Protein AF-A0A3R7XEG4-F1 (afdb_monomer)

Solvent-accessible surface area (backbone atoms only — not comparable to full-atom values): 5442 Å² total; per-residue (Å²): 136,64,71,39,54,13,74,66,55,58,49,79,32,52,28,72,89,77,46,100,85,38,35,37,64,44,70,46,100,82,74,48,68,38,50,24,43,58,68,58,51,67,71,37,60,92,50,54,70,67,60,39,51,50,47,26,58,73,77,36,52,73,62,32,50,44,25,46,62,55,33,68,83,49,91,67,56,74,67,35,53,49,51,53,52,59,66,71,50,80,86,125

Mean predicted aligned error: 6.94 Å

Foldseek 3Di:
DDWDAAPQQRDIDHAAPPDPVGQFQDDDPVRGGGGHDPVVCVQCPVPDLLVSLLCCVPPPVVSNVSRCVVLVPPDDDPNSVSNVVSVPDDDD

Secondary structure (DSSP, 8-state):
--EEE-TTT--EEEPTTS-SS-PEEEEPTTS-EEEE-HHHHHHHTTS-HHHHHHHHHHH-HHHHHHHHHHHHT----HHHHHHHHHHHS---

Radius of gyration: 13.08 Å; Cα contacts (8 Å, |Δi|>4): 119; chains: 1; bounding box: 29×25×43 Å

pLDDT: mean 80.98, std 16.59, range [43.62, 95.75]

Structure (mmCIF, N/CA/C/O backbone):
data_AF-A0A3R7XEG4-F1
#
_entry.id   AF-A0A3R7XEG4-F1
#
loop_
_atom_site.group_PDB
_atom_si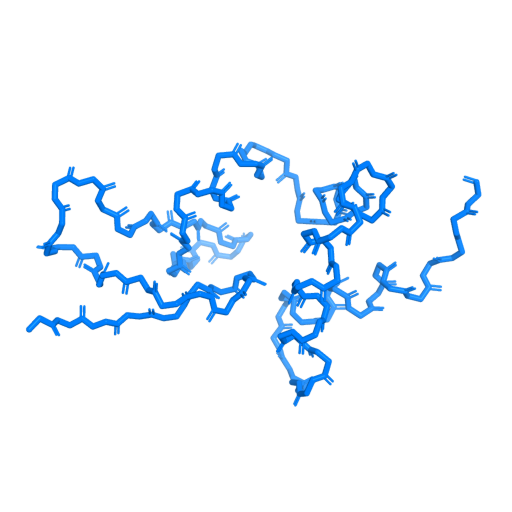te.id
_atom_site.type_symbol
_atom_site.label_atom_id
_atom_site.label_alt_id
_atom_site.label_comp_id
_atom_site.label_asym_id
_atom_site.label_entity_id
_atom_site.label_seq_id
_atom_site.pdbx_PDB_ins_code
_atom_site.Cartn_x
_atom_site.Cartn_y
_atom_site.Cartn_z
_atom_site.occupancy
_atom_site.B_iso_or_equiv
_atom_site.auth_seq_id
_atom_site.auth_comp_id
_atom_site.auth_asym_id
_atom_site.auth_atom_id
_atom_site.pdbx_PDB_model_num
ATOM 1 N N . MET A 1 1 ? 2.903 -3.217 -25.149 1.00 58.06 1 MET A N 1
ATOM 2 C CA . MET A 1 1 ? 3.108 -2.300 -24.003 1.00 58.06 1 MET A CA 1
ATOM 3 C C . MET A 1 1 ? 3.225 -3.131 -22.736 1.00 58.06 1 MET A C 1
ATOM 5 O O . MET A 1 1 ? 2.361 -3.965 -22.507 1.00 58.06 1 MET A O 1
ATOM 9 N N . ALA A 1 2 ? 4.297 -2.972 -21.957 1.00 68.56 2 ALA A N 1
ATOM 10 C CA . ALA A 1 2 ? 4.435 -3.677 -20.683 1.00 68.56 2 ALA A CA 1
ATOM 11 C C . ALA A 1 2 ? 3.624 -2.954 -19.596 1.00 68.56 2 ALA A C 1
ATOM 13 O O . ALA A 1 2 ? 3.676 -1.728 -19.494 1.00 68.56 2 ALA A O 1
ATOM 14 N N . TYR A 1 3 ? 2.886 -3.706 -18.783 1.00 76.44 3 TYR A N 1
ATOM 15 C CA . TYR A 1 3 ? 2.105 -3.185 -17.661 1.00 76.44 3 TYR A CA 1
ATOM 16 C C . TYR A 1 3 ? 2.685 -3.700 -16.345 1.00 76.44 3 TYR A C 1
ATOM 18 O O . TYR A 1 3 ? 3.229 -4.799 -16.274 1.00 76.44 3 TYR A O 1
ATOM 26 N N . ALA A 1 4 ? 2.558 -2.902 -15.294 1.00 83.25 4 ALA A N 1
ATOM 27 C CA . ALA A 1 4 ? 2.909 -3.262 -13.931 1.00 83.25 4 ALA A CA 1
ATOM 28 C C . ALA A 1 4 ? 1.743 -2.939 -12.993 1.00 83.25 4 ALA A C 1
ATOM 30 O O . ALA A 1 4 ? 0.820 -2.208 -13.341 1.00 83.25 4 ALA A O 1
ATOM 31 N N . THR A 1 5 ? 1.786 -3.466 -11.776 1.00 87.75 5 THR A N 1
ATOM 32 C CA . THR A 1 5 ? 0.769 -3.193 -10.758 1.00 87.75 5 THR A CA 1
ATOM 33 C C . THR A 1 5 ? 1.352 -2.277 -9.696 1.00 87.75 5 THR A C 1
ATOM 35 O O . THR A 1 5 ? 2.407 -2.573 -9.138 1.00 87.75 5 THR A O 1
ATOM 38 N N . CYS A 1 6 ? 0.658 -1.183 -9.375 1.00 88.62 6 CYS A N 1
ATOM 39 C CA . CYS A 1 6 ? 1.051 -0.284 -8.297 1.00 88.62 6 CYS A CA 1
ATOM 40 C C . CYS A 1 6 ? 1.212 -1.067 -6.988 1.00 88.62 6 CYS A C 1
ATOM 42 O O . CYS A 1 6 ? 0.263 -1.683 -6.492 1.00 88.62 6 CYS A O 1
ATOM 44 N N . ALA A 1 7 ? 2.406 -0.996 -6.404 1.00 90.00 7 ALA A N 1
ATOM 45 C CA . ALA A 1 7 ? 2.768 -1.733 -5.202 1.00 90.00 7 ALA A CA 1
ATOM 46 C C . ALA A 1 7 ? 1.919 -1.352 -3.980 1.00 90.00 7 ALA A C 1
ATOM 48 O O . ALA A 1 7 ? 1.776 -2.174 -3.081 1.00 90.00 7 ALA A O 1
ATOM 49 N N . TYR A 1 8 ? 1.341 -0.144 -3.963 1.00 91.25 8 TYR A N 1
ATOM 50 C CA . TYR A 1 8 ? 0.496 0.337 -2.869 1.00 91.25 8 TYR A CA 1
ATOM 51 C C . TYR A 1 8 ? -0.994 0.043 -3.064 1.00 91.25 8 TYR A C 1
ATOM 53 O O . TYR A 1 8 ? -1.652 -0.439 -2.154 1.00 91.25 8 TYR A O 1
ATOM 61 N N . CYS A 1 9 ? -1.568 0.389 -4.219 1.00 91.38 9 CYS A N 1
ATOM 62 C CA . CYS A 1 9 ? -3.029 0.405 -4.385 1.00 91.38 9 CYS A CA 1
ATOM 63 C C .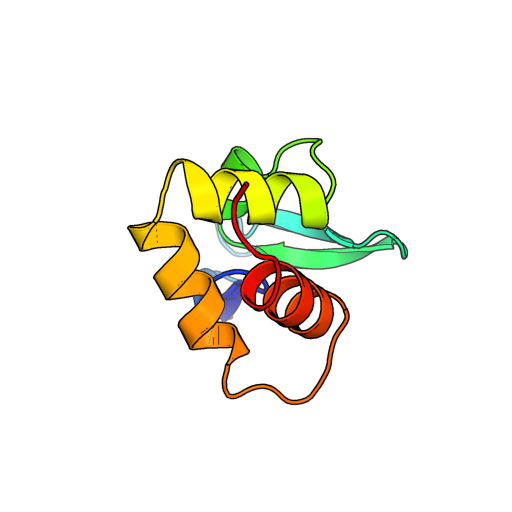 CYS A 1 9 ? -3.566 -0.611 -5.395 1.00 91.38 9 CYS A C 1
ATOM 65 O O . CYS A 1 9 ? -4.772 -0.640 -5.626 1.00 91.38 9 CYS A O 1
ATOM 67 N N . GLY A 1 10 ? -2.697 -1.399 -6.031 1.00 90.00 10 GLY A N 1
ATOM 68 C CA . GLY A 1 10 ? -3.115 -2.442 -6.965 1.00 90.00 10 GLY A CA 1
ATOM 69 C C . GLY A 1 10 ? -3.597 -1.953 -8.330 1.00 90.00 10 GLY A C 1
ATOM 70 O O . GLY A 1 10 ? -3.980 -2.775 -9.153 1.00 90.00 10 GLY A O 1
ATOM 71 N N . ARG A 1 11 ? -3.581 -0.641 -8.602 1.00 88.69 11 ARG A N 1
ATOM 72 C CA . ARG A 1 11 ? -3.936 -0.104 -9.925 1.00 88.69 11 ARG A CA 1
ATOM 73 C C . ARG A 1 11 ? -2.887 -0.524 -10.961 1.00 88.69 11 ARG A C 1
ATOM 75 O O . ARG A 1 11 ? -1.693 -0.388 -10.695 1.00 88.69 11 ARG A O 1
ATOM 82 N N . THR A 1 12 ? -3.333 -0.964 -12.133 1.00 86.06 12 THR A N 1
ATOM 83 C CA . THR A 1 12 ? -2.468 -1.199 -13.295 1.00 86.06 12 THR A CA 1
ATOM 84 C C . THR A 1 12 ? -1.833 0.113 -13.753 1.00 86.06 12 THR A C 1
ATOM 86 O O . THR A 1 12 ? -2.501 1.141 -13.849 1.00 86.06 12 THR A O 1
ATOM 89 N N . VAL A 1 13 ? -0.532 0.087 -14.001 1.00 80.06 13 VAL A N 1
ATOM 90 C CA . VAL A 1 13 ? 0.288 1.213 -14.449 1.00 80.06 13 VAL A CA 1
ATOM 91 C C . VAL A 1 13 ? 1.117 0.779 -15.654 1.00 80.06 13 VAL A C 1
ATOM 93 O O . VAL A 1 13 ? 1.460 -0.394 -15.785 1.00 80.06 13 VAL A O 1
ATOM 96 N N . VAL A 1 14 ? 1.437 1.702 -16.554 1.00 70.00 14 VAL A N 1
ATOM 97 C CA . VAL A 1 14 ? 2.300 1.405 -17.708 1.00 70.00 14 VAL A CA 1
ATOM 98 C C . VAL A 1 14 ? 3.729 1.239 -17.212 1.00 70.00 14 VAL A C 1
ATOM 100 O O . VAL A 1 14 ? 4.213 2.133 -16.527 1.00 70.00 14 VAL A O 1
ATOM 103 N N . ALA A 1 15 ? 4.403 0.122 -17.495 1.00 60.53 15 ALA A N 1
ATOM 104 C CA . ALA A 1 15 ? 5.745 -0.157 -16.980 1.00 60.53 15 ALA A CA 1
ATOM 105 C C . ALA A 1 15 ? 6.727 1.000 -17.256 1.00 60.53 15 ALA A C 1
ATOM 107 O O . ALA A 1 15 ? 6.625 1.713 -18.257 1.00 60.53 15 ALA A O 1
ATOM 108 N N . ALA A 1 16 ? 7.670 1.200 -16.331 1.00 55.66 16 ALA A N 1
ATOM 109 C CA . ALA A 1 16 ? 8.678 2.250 -16.431 1.00 55.66 16 ALA A CA 1
ATOM 110 C C . ALA A 1 16 ? 9.445 2.122 -17.762 1.00 55.66 16 ALA A C 1
ATOM 112 O O . ALA A 1 16 ? 9.993 1.061 -18.045 1.00 55.66 16 ALA A O 1
ATOM 113 N N . GLY A 1 17 ? 9.451 3.194 -18.562 1.00 48.97 17 GLY A N 1
ATOM 114 C CA . GLY A 1 17 ? 10.089 3.245 -19.885 1.00 48.97 17 GLY A CA 1
ATOM 115 C C . GLY A 1 17 ? 9.138 3.365 -21.085 1.00 48.97 17 GLY A C 1
ATOM 116 O O . GLY A 1 17 ? 9.627 3.567 -22.188 1.00 48.97 17 GLY A O 1
ATOM 117 N N . ALA A 1 18 ? 7.813 3.282 -20.899 1.00 47.97 18 ALA A N 1
ATOM 118 C CA . ALA A 1 18 ? 6.843 3.333 -22.010 1.00 47.97 18 ALA A CA 1
ATOM 119 C C . ALA A 1 18 ? 5.800 4.472 -21.929 1.00 47.97 18 ALA A C 1
ATOM 121 O O . ALA A 1 18 ? 4.890 4.516 -22.751 1.00 47.97 18 ALA A O 1
ATOM 122 N N . ASP A 1 19 ? 5.911 5.386 -20.961 1.00 43.62 19 ASP 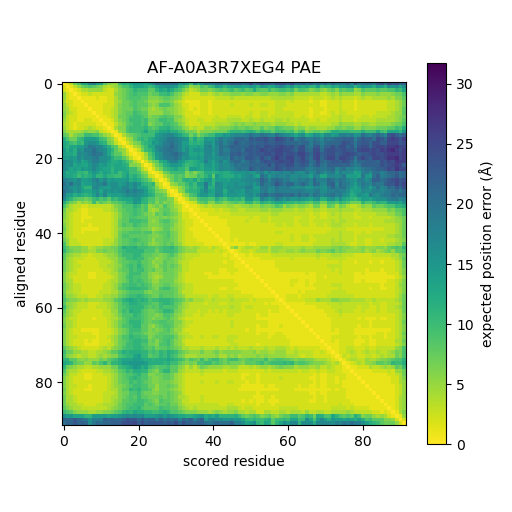A N 1
ATOM 123 C CA . ASP A 1 19 ? 4.964 6.491 -20.753 1.00 43.62 19 ASP A CA 1
ATOM 124 C C . ASP A 1 19 ? 5.737 7.797 -20.463 1.00 43.62 19 ASP A C 1
ATOM 126 O O . ASP A 1 19 ? 6.553 7.795 -19.534 1.00 43.62 19 ASP A O 1
ATOM 130 N N . PRO A 1 20 ? 5.508 8.902 -21.206 1.00 45.88 20 PRO A N 1
ATOM 131 C CA . PRO A 1 20 ? 6.121 10.206 -20.933 1.00 45.88 20 PRO A CA 1
ATOM 132 C C . PRO A 1 20 ? 5.701 10.825 -19.584 1.00 45.88 20 PRO A C 1
ATOM 134 O O . PRO A 1 20 ? 6.389 11.715 -19.088 1.00 45.88 20 PRO A O 1
ATOM 137 N N . GLN A 1 21 ? 4.623 10.343 -18.951 1.00 48.78 21 GLN A N 1
ATOM 138 C CA . GLN A 1 21 ? 4.218 10.697 -17.579 1.00 48.78 21 GLN A CA 1
ATOM 139 C C . GLN A 1 21 ? 4.602 9.627 -16.531 1.00 48.78 21 GLN A C 1
ATOM 141 O O . GLN A 1 21 ? 4.596 9.916 -15.332 1.00 48.78 21 GLN A O 1
ATOM 146 N N . GLY A 1 22 ? 5.001 8.432 -16.992 1.00 46.56 22 GLY A N 1
ATOM 147 C CA . GLY A 1 22 ? 5.779 7.398 -16.300 1.00 46.56 22 GLY A CA 1
ATOM 148 C C . GLY A 1 22 ? 5.154 6.716 -15.073 1.00 46.56 22 GLY A C 1
ATOM 149 O O . GLY A 1 22 ? 4.841 7.352 -14.061 1.00 46.56 22 GLY A O 1
ATOM 150 N N . SER A 1 23 ? 5.152 5.372 -15.054 1.00 48.38 23 SER A N 1
ATOM 151 C CA . SER A 1 23 ? 5.236 4.634 -13.781 1.00 48.38 23 SER A CA 1
ATOM 152 C C . SER A 1 23 ? 6.360 5.215 -12.948 1.00 48.38 23 SER A C 1
ATOM 154 O O . SER A 1 23 ? 7.536 5.142 -13.307 1.00 48.38 23 SER A O 1
ATOM 156 N N . SER A 1 24 ? 6.003 5.779 -11.806 1.00 54.62 24 SER A N 1
ATOM 157 C CA . SER A 1 24 ? 6.998 6.293 -10.897 1.00 54.62 24 SER A CA 1
ATOM 158 C C . SER A 1 24 ? 7.545 5.133 -10.093 1.00 54.62 24 SER A C 1
ATOM 160 O O . SER A 1 24 ? 6.814 4.442 -9.397 1.00 54.62 24 SER A O 1
ATOM 162 N N . MET A 1 25 ? 8.846 4.914 -10.190 1.00 55.81 25 MET A N 1
ATOM 163 C CA . MET A 1 25 ? 9.544 4.052 -9.256 1.00 55.81 25 MET A CA 1
ATOM 164 C C . MET A 1 25 ? 9.611 4.765 -7.898 1.00 55.81 25 MET A C 1
ATOM 166 O O . MET A 1 25 ? 10.210 5.836 -7.805 1.00 55.81 25 MET A O 1
ATOM 170 N N . ALA A 1 26 ? 8.989 4.214 -6.854 1.00 55.31 26 ALA A N 1
ATOM 171 C CA . ALA A 1 26 ? 9.167 4.697 -5.481 1.00 55.31 26 ALA A CA 1
ATOM 172 C C . ALA A 1 26 ? 10.118 3.773 -4.723 1.00 55.31 26 ALA A C 1
ATOM 174 O O . ALA A 1 26 ? 9.973 2.552 -4.769 1.00 55.31 26 ALA A O 1
ATOM 175 N N . GLY A 1 27 ? 11.096 4.358 -4.030 1.00 48.03 27 GLY A N 1
ATOM 176 C CA . GLY A 1 27 ? 12.014 3.608 -3.179 1.00 48.03 27 GLY A CA 1
ATOM 177 C C . GLY A 1 27 ? 11.304 3.043 -1.946 1.00 48.03 27 GLY A C 1
ATOM 178 O O . GLY A 1 27 ? 10.612 3.772 -1.233 1.00 48.03 27 GLY A O 1
ATOM 179 N N . SER A 1 28 ? 11.486 1.746 -1.689 1.00 50.91 28 SER A N 1
ATOM 180 C CA . SER A 1 28 ? 11.397 1.181 -0.332 1.00 50.91 28 SER A CA 1
ATOM 181 C C . SER A 1 28 ? 12.641 1.603 0.470 1.00 50.91 28 SER A C 1
ATOM 183 O O . SER A 1 28 ? 13.670 1.938 -0.123 1.00 50.91 28 SER A O 1
ATOM 185 N N . GLN A 1 29 ? 12.568 1.564 1.808 1.00 46.94 29 GLN A N 1
ATOM 186 C CA . GLN A 1 29 ? 13.698 1.840 2.713 1.00 46.94 29 GLN A CA 1
ATOM 187 C C . GLN A 1 29 ? 14.973 1.045 2.366 1.00 46.94 29 GLN A C 1
ATOM 189 O O . GLN A 1 29 ? 16.064 1.458 2.739 1.00 46.94 29 GLN A O 1
ATOM 194 N N . ARG A 1 30 ? 14.863 -0.062 1.614 1.00 52.03 30 ARG A N 1
ATOM 195 C CA . ARG A 1 30 ? 15.994 -0.903 1.178 1.00 52.03 30 ARG A CA 1
ATOM 196 C C . ARG A 1 30 ? 16.516 -0.612 -0.239 1.00 52.03 30 ARG A C 1
ATOM 198 O O . ARG A 1 30 ? 17.087 -1.497 -0.867 1.00 52.03 30 ARG A O 1
ATOM 205 N N . GLY A 1 31 ? 16.260 0.570 -0.802 1.00 53.94 31 GLY A N 1
ATOM 206 C CA . GLY A 1 31 ? 16.790 0.966 -2.119 1.00 53.94 31 GLY A CA 1
ATOM 207 C C . GLY A 1 31 ? 16.146 0.265 -3.326 1.00 53.94 31 GLY A C 1
ATOM 208 O O . GLY A 1 31 ? 16.505 0.543 -4.470 1.00 53.94 31 GLY A O 1
ATOM 209 N N . ARG A 1 32 ? 15.150 -0.609 -3.114 1.00 60.97 32 ARG A N 1
ATOM 210 C CA . ARG A 1 32 ? 14.379 -1.223 -4.205 1.00 60.97 32 ARG A CA 1
ATOM 211 C C . ARG A 1 32 ? 13.352 -0.235 -4.746 1.00 60.97 32 ARG A C 1
ATOM 213 O O . ARG A 1 32 ? 12.474 0.228 -4.017 1.00 60.97 32 ARG A O 1
ATOM 220 N N . LYS A 1 33 ? 13.460 0.053 -6.040 1.00 72.12 33 LYS A N 1
ATOM 221 C CA . LYS A 1 33 ? 12.493 0.828 -6.817 1.00 72.12 33 LYS A CA 1
ATOM 222 C C . LYS A 1 33 ? 11.257 -0.040 -7.101 1.00 72.12 33 LYS A C 1
ATOM 224 O O . LYS A 1 33 ? 11.368 -1.058 -7.776 1.00 72.12 33 LYS A O 1
ATOM 229 N N . LEU A 1 34 ? 10.100 0.342 -6.562 1.00 78.62 34 LEU A N 1
ATOM 230 C CA . LEU A 1 34 ? 8.825 -0.354 -6.748 1.00 78.62 34 LEU A CA 1
ATOM 231 C C . LEU A 1 34 ? 7.928 0.402 -7.735 1.00 78.62 34 LEU A C 1
ATOM 233 O O . LEU A 1 34 ? 7.879 1.634 -7.666 1.00 78.62 34 LEU A O 1
ATOM 237 N N . PRO A 1 35 ? 7.167 -0.298 -8.595 1.00 82.88 35 PRO A N 1
ATOM 238 C CA . PRO A 1 35 ? 6.215 0.349 -9.489 1.00 82.88 35 PRO A CA 1
ATOM 239 C C . PRO A 1 35 ? 5.090 0.979 -8.668 1.00 82.88 35 PRO A C 1
ATOM 241 O O . PRO A 1 35 ? 4.383 0.286 -7.934 1.00 82.88 35 PRO A O 1
ATOM 244 N N . VAL A 1 36 ? 4.901 2.293 -8.775 1.00 84.94 36 VAL A N 1
ATOM 245 C CA . VAL A 1 36 ? 3.789 2.989 -8.120 1.00 84.94 36 VAL A CA 1
ATOM 246 C C . VAL A 1 36 ? 3.100 3.954 -9.075 1.00 84.94 36 VAL A C 1
ATOM 248 O O . VAL A 1 36 ? 3.729 4.593 -9.918 1.00 84.94 36 VAL A O 1
ATOM 251 N N . CYS A 1 37 ? 1.779 4.079 -8.935 1.00 85.81 37 CYS A N 1
ATOM 252 C CA . CYS A 1 37 ? 1.033 5.078 -9.691 1.00 85.81 37 CYS A CA 1
ATOM 253 C C . CYS A 1 37 ? 1.387 6.495 -9.219 1.00 85.81 37 CYS A C 1
ATOM 255 O O . CYS A 1 37 ? 1.729 6.707 -8.047 1.00 85.81 37 CYS A O 1
ATOM 257 N N . TYR A 1 38 ? 1.252 7.465 -10.126 1.00 82.75 38 TYR A N 1
ATOM 258 C CA . TYR A 1 38 ? 1.522 8.878 -9.862 1.00 82.75 38 TYR A CA 1
ATOM 259 C C . TYR A 1 38 ? 0.784 9.386 -8.618 1.00 82.75 38 TYR A C 1
ATOM 261 O O . TYR A 1 38 ? 1.396 9.999 -7.744 1.00 82.75 38 TYR A O 1
ATOM 269 N N . ASP A 1 39 ? -0.495 9.028 -8.470 1.00 86.81 39 ASP A N 1
ATOM 270 C CA . ASP A 1 39 ? -1.293 9.420 -7.310 1.00 86.81 39 ASP A CA 1
ATOM 271 C C . ASP A 1 39 ? -0.634 8.977 -6.003 1.00 86.81 39 ASP A C 1
ATOM 273 O O . ASP A 1 39 ? -0.556 9.757 -5.049 1.00 86.81 39 ASP A O 1
ATOM 277 N N . CYS A 1 40 ? -0.212 7.710 -5.899 1.00 88.44 40 CYS A N 1
ATOM 278 C CA . CYS A 1 40 ? 0.392 7.170 -4.678 1.00 88.44 40 CYS A CA 1
ATOM 279 C C . CYS A 1 40 ? 1.778 7.751 -4.433 1.00 88.44 40 CYS A C 1
ATOM 281 O O . CYS A 1 40 ? 2.088 8.073 -3.287 1.00 88.44 40 CYS A O 1
ATOM 283 N N . LYS A 1 41 ? 2.564 7.971 -5.492 1.00 86.19 41 LYS A N 1
ATOM 284 C CA . LYS A 1 41 ? 3.846 8.671 -5.389 1.00 86.19 41 LYS A CA 1
ATOM 285 C C . LYS A 1 41 ? 3.658 10.086 -4.834 1.00 86.19 41 LYS A C 1
ATOM 287 O O . LYS A 1 41 ? 4.288 10.432 -3.841 1.00 86.19 41 LYS A O 1
ATOM 292 N N . ARG A 1 42 ? 2.754 10.877 -5.424 1.00 87.31 42 ARG A N 1
ATOM 293 C CA . ARG A 1 42 ? 2.468 12.266 -5.027 1.00 87.31 42 ARG A CA 1
ATOM 294 C C . ARG A 1 42 ? 1.889 12.354 -3.616 1.00 87.31 42 ARG A C 1
ATOM 296 O O . ARG A 1 42 ? 2.264 13.236 -2.853 1.00 87.31 42 ARG A O 1
ATOM 303 N N . SER A 1 43 ? 0.988 11.440 -3.261 1.00 90.06 43 SER A N 1
ATOM 304 C CA . SER A 1 43 ? 0.355 11.412 -1.937 1.00 90.06 43 SER A CA 1
ATOM 305 C C . SER A 1 43 ? 1.337 11.027 -0.829 1.00 90.06 43 SER A C 1
ATOM 307 O O . SER A 1 43 ? 1.344 11.661 0.230 1.00 90.06 43 SER A O 1
ATOM 309 N N . LYS A 1 44 ? 2.192 10.024 -1.071 1.00 89.50 44 LYS A N 1
ATOM 310 C CA . LYS A 1 44 ? 3.234 9.629 -0.119 1.00 89.50 44 LYS A CA 1
ATOM 311 C C . LYS A 1 44 ? 4.307 10.711 -0.009 1.00 89.50 44 LYS A C 1
ATOM 313 O O . LYS A 1 44 ? 4.624 11.124 1.106 1.00 89.50 44 LYS A O 1
ATOM 318 N N . LYS A 1 45 ? 4.798 11.210 -1.149 1.00 84.12 45 LYS A N 1
ATOM 319 C CA . LYS A 1 45 ? 5.911 12.164 -1.243 1.00 84.12 45 LYS A CA 1
ATOM 320 C C . LYS A 1 45 ? 7.083 11.679 -0.369 1.00 84.12 45 LYS A C 1
ATOM 322 O O . LYS A 1 45 ? 7.468 10.513 -0.473 1.00 84.12 45 LYS A O 1
ATOM 327 N N . ASP A 1 46 ? 7.554 12.520 0.545 1.00 84.44 46 ASP A N 1
ATOM 328 C CA . ASP A 1 46 ? 8.700 12.258 1.423 1.00 84.44 46 ASP A CA 1
ATOM 329 C C . ASP A 1 46 ? 8.308 11.572 2.743 1.00 84.44 46 ASP A C 1
ATOM 331 O O . ASP A 1 46 ? 9.156 11.268 3.577 1.00 84.44 46 ASP A O 1
ATOM 335 N N . ARG A 1 47 ? 7.014 11.294 2.958 1.00 88.94 47 ARG A N 1
ATOM 336 C CA . ARG A 1 47 ? 6.540 10.652 4.191 1.00 88.94 47 ARG A CA 1
ATOM 337 C C . ARG A 1 47 ? 6.998 9.200 4.252 1.00 88.94 47 ARG A C 1
ATOM 339 O O . ARG A 1 47 ? 7.018 8.490 3.237 1.00 88.94 47 ARG A O 1
ATOM 346 N N . SER A 1 48 ? 7.280 8.720 5.460 1.00 90.56 48 SER A N 1
ATOM 347 C CA . SER A 1 48 ? 7.452 7.291 5.714 1.00 90.56 48 SER A CA 1
ATOM 348 C C . SER A 1 48 ? 6.165 6.524 5.384 1.00 90.56 48 SER A C 1
ATOM 350 O O . SER A 1 48 ? 5.061 7.080 5.377 1.00 90.56 48 SER A O 1
ATOM 352 N N . LEU A 1 49 ? 6.299 5.229 5.081 1.00 90.75 49 LEU A N 1
ATOM 353 C CA . LEU A 1 49 ? 5.161 4.389 4.708 1.00 90.75 49 LEU A CA 1
ATOM 354 C C . LEU A 1 49 ? 4.088 4.362 5.807 1.00 90.75 49 LEU A C 1
ATOM 356 O O . LEU A 1 49 ? 2.920 4.604 5.517 1.00 90.75 49 LEU A O 1
ATOM 360 N N . ASN A 1 50 ? 4.487 4.145 7.061 1.00 93.12 50 ASN A N 1
ATOM 361 C CA . ASN A 1 50 ? 3.574 4.098 8.204 1.00 93.12 50 ASN A CA 1
ATOM 362 C C . ASN A 1 50 ? 2.828 5.430 8.419 1.00 93.12 50 ASN A C 1
ATOM 364 O O . ASN A 1 50 ? 1.609 5.436 8.574 1.00 93.12 50 ASN A O 1
ATOM 368 N N . MET A 1 51 ? 3.531 6.567 8.360 1.00 93.88 51 MET A N 1
ATOM 369 C CA . MET A 1 51 ? 2.937 7.897 8.525 1.00 93.88 51 MET A CA 1
ATOM 370 C C . MET A 1 51 ? 1.924 8.186 7.416 1.00 93.88 51 MET A C 1
ATOM 372 O O . MET A 1 51 ? 0.821 8.663 7.684 1.00 93.88 51 MET A O 1
ATOM 376 N N . TRP A 1 52 ? 2.279 7.871 6.169 1.00 94.88 52 TRP A N 1
ATOM 377 C CA . TRP A 1 52 ? 1.383 8.046 5.033 1.00 94.88 52 TRP A CA 1
ATOM 378 C C . TRP A 1 52 ? 0.131 7.166 5.148 1.00 94.88 52 TRP A C 1
ATOM 380 O O . TRP A 1 52 ? -0.976 7.667 4.965 1.00 94.88 52 TRP A O 1
ATOM 390 N N . LEU A 1 53 ? 0.278 5.891 5.517 1.00 95.38 53 LEU A N 1
ATOM 391 C CA . LEU A 1 53 ? -0.850 4.973 5.693 1.00 95.38 53 LEU A CA 1
ATOM 392 C C . LEU A 1 53 ? -1.791 5.411 6.825 1.00 95.38 53 LEU A C 1
ATOM 394 O O . LEU A 1 53 ? -3.004 5.422 6.623 1.00 95.38 53 LEU A O 1
ATOM 398 N N . ARG A 1 54 ? -1.258 5.848 7.976 1.00 95.25 54 ARG A N 1
ATOM 399 C CA . ARG A 1 54 ? -2.067 6.409 9.077 1.00 95.25 54 ARG A CA 1
ATOM 400 C C . ARG A 1 54 ? -2.819 7.666 8.648 1.00 95.25 54 ARG A C 1
ATOM 402 O O . ARG A 1 54 ? -3.997 7.823 8.961 1.00 95.25 54 ARG A O 1
ATOM 409 N N . MET A 1 55 ? -2.158 8.550 7.898 1.00 95.06 55 MET A N 1
ATOM 410 C CA . MET A 1 55 ? -2.791 9.746 7.345 1.00 95.06 55 MET A CA 1
ATOM 411 C C . MET A 1 55 ? -3.943 9.379 6.404 1.00 95.06 55 MET A C 1
ATOM 413 O O . MET A 1 55 ? -5.009 9.979 6.517 1.00 95.06 55 MET A O 1
ATOM 417 N N . LEU A 1 56 ? -3.760 8.397 5.514 1.00 95.06 56 LEU A N 1
ATOM 418 C CA . LEU A 1 56 ? -4.834 7.919 4.640 1.00 95.06 56 LEU A CA 1
ATOM 419 C C . LEU A 1 56 ? -5.989 7.321 5.446 1.00 95.06 56 LEU A C 1
ATOM 421 O O . LEU A 1 56 ? -7.129 7.714 5.231 1.00 95.06 56 LEU A O 1
ATOM 425 N N . LYS A 1 57 ? -5.701 6.452 6.423 1.00 94.56 57 LYS A N 1
ATOM 426 C CA . LYS A 1 57 ? -6.722 5.860 7.303 1.00 94.56 57 LYS A CA 1
ATOM 427 C C . LYS A 1 57 ? -7.587 6.929 7.987 1.00 94.56 57 LYS A C 1
ATOM 429 O O . LYS A 1 57 ? -8.790 6.730 8.127 1.00 94.56 57 LYS A O 1
ATOM 434 N N . ARG A 1 58 ? -6.988 8.067 8.367 1.00 93.31 58 ARG A N 1
ATOM 435 C CA . ARG A 1 58 ? -7.670 9.177 9.055 1.00 93.31 58 ARG A CA 1
ATOM 436 C C . ARG A 1 58 ? -8.368 10.174 8.123 1.00 93.31 58 ARG A C 1
ATOM 438 O O . ARG A 1 58 ? -9.442 10.650 8.465 1.00 93.31 58 ARG A O 1
ATOM 445 N N . LYS A 1 59 ? -7.744 10.553 7.002 1.00 93.62 59 LYS A N 1
ATOM 446 C CA . LYS A 1 59 ? -8.175 11.695 6.166 1.00 93.62 59 LYS A CA 1
ATOM 447 C C . LYS A 1 59 ? -8.734 11.310 4.796 1.00 93.62 59 LYS A C 1
ATOM 449 O O . LYS A 1 59 ? -9.411 12.122 4.183 1.00 93.62 59 LYS A O 1
ATOM 454 N N . ASP A 1 60 ? -8.438 10.111 4.300 1.00 93.81 60 ASP A N 1
ATOM 455 C CA . ASP A 1 60 ? -8.830 9.650 2.963 1.00 93.81 60 ASP A CA 1
ATOM 456 C C . ASP A 1 60 ? -9.220 8.166 3.021 1.00 93.81 60 ASP A C 1
ATO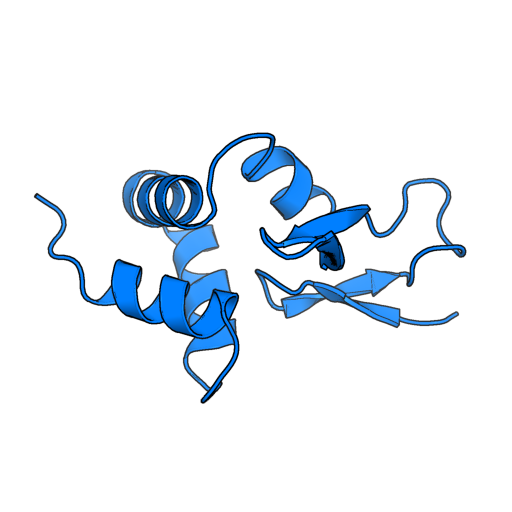M 458 O O . ASP A 1 60 ? -8.495 7.260 2.585 1.00 93.81 60 ASP A O 1
ATOM 462 N N . ARG A 1 61 ? -10.383 7.919 3.634 1.00 92.25 61 ARG A N 1
ATOM 463 C CA . ARG A 1 61 ? -10.858 6.569 3.949 1.00 92.25 61 ARG A CA 1
ATOM 464 C C . ARG A 1 61 ? -11.094 5.721 2.701 1.00 92.25 61 ARG A C 1
ATOM 466 O O . ARG A 1 61 ? -10.718 4.555 2.691 1.00 92.25 61 ARG A O 1
ATOM 473 N N . MET A 1 62 ? -11.609 6.317 1.627 1.00 92.38 62 MET A N 1
ATOM 474 C CA . MET A 1 62 ? -11.823 5.628 0.347 1.00 92.38 62 MET A CA 1
ATOM 475 C C . MET A 1 62 ? -10.513 5.090 -0.234 1.00 92.38 62 MET A C 1
ATOM 477 O O . MET A 1 62 ? -10.430 3.953 -0.711 1.00 92.38 62 MET A O 1
ATOM 481 N N . ARG A 1 63 ? -9.453 5.899 -0.189 1.00 92.50 63 ARG A N 1
ATOM 482 C CA . ARG A 1 63 ? -8.140 5.484 -0.675 1.00 92.50 63 ARG A CA 1
ATOM 483 C C . ARG A 1 63 ? -7.480 4.465 0.239 1.00 92.50 63 ARG A C 1
ATOM 485 O O . ARG A 1 63 ? -6.859 3.525 -0.262 1.00 92.50 63 ARG A O 1
ATOM 492 N N . TRP A 1 64 ? -7.624 4.638 1.550 1.00 95.12 64 TRP A N 1
ATOM 493 C CA . TRP A 1 64 ? -7.201 3.651 2.536 1.00 95.12 64 TRP A CA 1
ATOM 494 C C . TRP A 1 64 ? -7.861 2.290 2.288 1.00 95.12 64 TRP A C 1
ATOM 496 O O . TRP A 1 64 ? -7.154 1.294 2.168 1.00 95.12 64 TRP A O 1
ATOM 506 N N . GLU A 1 65 ? -9.183 2.239 2.126 1.00 94.50 65 GLU A N 1
ATOM 507 C CA . GLU A 1 65 ?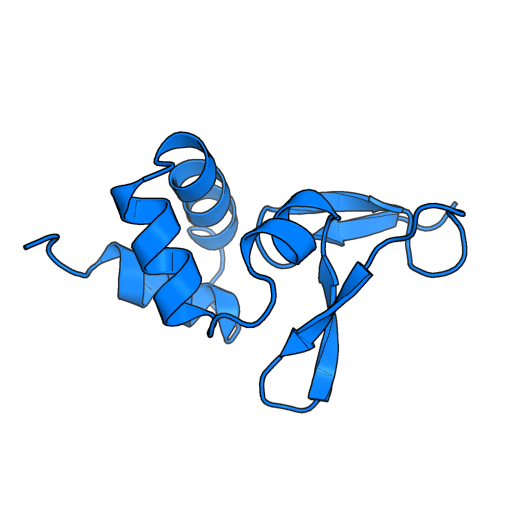 -9.926 0.995 1.894 1.00 94.50 65 GLU A CA 1
ATOM 508 C C . GLU A 1 65 ? -9.493 0.297 0.605 1.00 94.50 65 GLU A C 1
ATOM 510 O O . GLU A 1 65 ? -9.342 -0.925 0.585 1.00 94.50 65 GLU A O 1
ATOM 515 N N . ARG A 1 66 ? -9.195 1.055 -0.458 1.00 93.31 66 ARG A N 1
ATOM 516 C CA . ARG A 1 66 ? -8.638 0.493 -1.697 1.00 93.31 66 ARG A CA 1
ATOM 517 C C . ARG A 1 66 ? -7.283 -0.181 -1.467 1.00 93.31 66 ARG A C 1
ATOM 519 O O . ARG A 1 66 ? -7.069 -1.297 -1.938 1.00 93.31 66 ARG A O 1
ATOM 526 N N . ILE A 1 67 ? -6.376 0.488 -0.754 1.00 95.19 67 I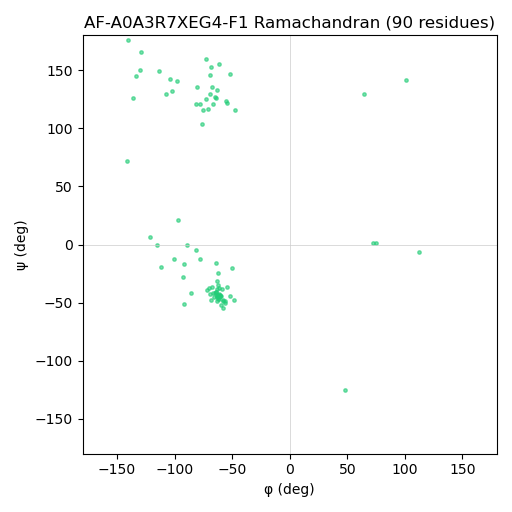LE A N 1
ATOM 527 C CA . ILE A 1 67 ? -5.053 -0.056 -0.404 1.00 95.19 67 ILE A CA 1
ATOM 528 C C . ILE A 1 67 ? -5.217 -1.291 0.487 1.00 95.19 67 ILE A C 1
ATOM 530 O O . ILE A 1 67 ? -4.658 -2.347 0.195 1.00 95.19 67 ILE A O 1
ATOM 534 N N . TYR A 1 68 ? -6.035 -1.192 1.533 1.00 95.75 68 TYR A N 1
ATOM 535 C CA . TYR A 1 68 ? -6.302 -2.293 2.448 1.00 95.75 68 TYR A CA 1
ATOM 536 C C . TYR A 1 68 ? -6.874 -3.512 1.719 1.00 95.75 68 TYR A C 1
ATOM 538 O O . TYR A 1 68 ? -6.336 -4.605 1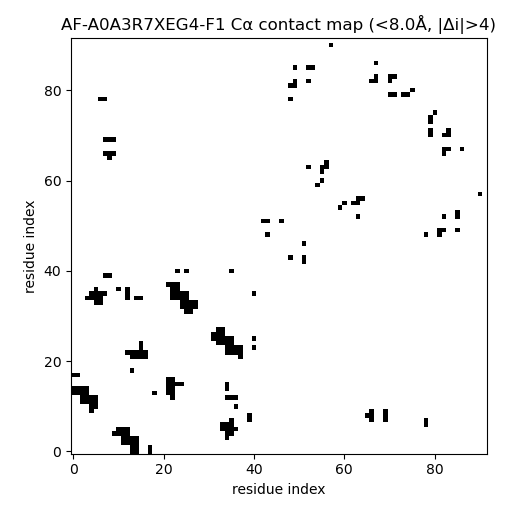.860 1.00 95.75 68 TYR A O 1
ATOM 546 N N . LYS A 1 69 ? -7.891 -3.333 0.868 1.00 95.19 69 LYS A N 1
ATOM 547 C CA . LYS A 1 69 ? -8.494 -4.414 0.071 1.00 95.19 69 LYS A CA 1
ATOM 548 C C . LYS A 1 69 ? -7.479 -5.101 -0.843 1.00 95.19 69 LYS A C 1
ATOM 550 O O . LYS A 1 69 ? -7.532 -6.316 -1.012 1.00 95.19 69 LYS A O 1
ATOM 555 N N . TYR A 1 70 ? -6.553 -4.345 -1.429 1.00 94.75 70 TYR A N 1
ATOM 556 C CA . TYR A 1 70 ? -5.495 -4.913 -2.264 1.00 94.75 70 TYR A CA 1
ATOM 557 C C . TYR A 1 70 ? -4.493 -5.758 -1.457 1.00 94.75 70 TYR A C 1
ATOM 559 O O . TYR A 1 70 ? -4.022 -6.789 -1.940 1.00 94.75 70 TYR A O 1
ATOM 567 N N . HIS A 1 71 ? -4.182 -5.352 -0.224 1.00 95.56 71 HIS A N 1
ATOM 568 C CA . HIS A 1 71 ? -3.224 -6.046 0.641 1.00 95.56 71 HIS A CA 1
ATOM 569 C C . HIS A 1 71 ? -3.849 -7.102 1.567 1.00 95.56 71 HIS A C 1
ATOM 571 O O . HIS A 1 71 ? -3.124 -7.963 2.062 1.00 95.56 71 HIS A O 1
ATOM 577 N N . SER A 1 72 ? -5.166 -7.098 1.787 1.00 91.69 72 SER A N 1
ATOM 578 C CA . SER A 1 72 ? -5.838 -8.025 2.711 1.00 91.69 72 SER A CA 1
ATOM 579 C C . SER A 1 72 ? -5.689 -9.484 2.283 1.00 91.69 72 SER A C 1
ATOM 581 O O . SER A 1 72 ? -5.489 -10.357 3.123 1.00 91.69 72 SER A O 1
ATOM 583 N N . ARG A 1 73 ? -5.685 -9.734 0.969 1.00 89.06 73 ARG A N 1
ATOM 584 C CA . ARG A 1 73 ? -5.498 -11.065 0.368 1.00 89.06 73 ARG A CA 1
ATOM 585 C C . ARG A 1 73 ? -4.032 -11.498 0.264 1.00 89.06 73 ARG A C 1
ATOM 587 O O . ARG A 1 73 ? -3.757 -12.607 -0.176 1.00 89.06 73 ARG A O 1
ATOM 594 N N . LYS A 1 74 ? -3.079 -10.632 0.624 1.00 90.56 74 LYS A N 1
ATOM 595 C CA . LYS A 1 74 ? -1.641 -10.908 0.505 1.00 90.56 74 LYS A CA 1
ATOM 596 C C . LYS A 1 74 ? -1.064 -11.376 1.836 1.00 90.56 74 LYS A C 1
ATOM 598 O O . LYS A 1 74 ? -1.398 -10.852 2.900 1.00 90.56 74 LYS A O 1
ATOM 603 N N . THR A 1 75 ? -0.157 -12.343 1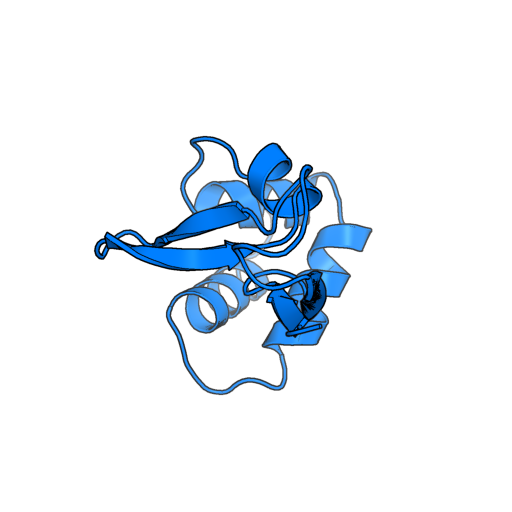.780 1.00 82.50 75 THR A N 1
ATOM 604 C CA . THR A 1 75 ? 0.459 -12.943 2.973 1.00 82.50 75 THR A CA 1
ATOM 605 C C . THR A 1 75 ? 1.772 -12.271 3.370 1.00 82.50 75 THR A C 1
ATOM 607 O O . THR A 1 75 ? 2.072 -12.216 4.557 1.00 82.50 75 THR A O 1
ATOM 610 N N . GLY A 1 76 ? 2.511 -11.686 2.420 1.00 83.25 76 GLY A N 1
ATOM 611 C CA . GLY A 1 76 ? 3.855 -11.158 2.669 1.00 83.25 76 GLY A CA 1
ATOM 612 C C . GLY A 1 76 ? 4.189 -9.833 1.981 1.00 83.25 76 GLY A C 1
ATOM 613 O O . GLY A 1 76 ? 3.405 -9.271 1.206 1.00 83.25 76 GLY A O 1
ATOM 614 N N . GLY A 1 77 ? 5.390 -9.342 2.293 1.00 86.69 77 GLY A N 1
ATOM 615 C CA . GLY A 1 77 ? 5.964 -8.096 1.785 1.00 86.69 77 GLY A CA 1
ATOM 616 C C . GLY A 1 77 ? 5.862 -6.936 2.777 1.00 86.69 77 GLY A C 1
ATOM 617 O O . GLY A 1 77 ? 4.845 -6.766 3.443 1.00 86.69 77 GLY A O 1
ATOM 618 N N . GLU A 1 78 ? 6.913 -6.114 2.829 1.00 89.19 78 GLU A N 1
ATOM 619 C CA . GLU A 1 78 ? 7.051 -4.957 3.732 1.00 89.19 78 GLU A CA 1
ATOM 620 C C . GLU A 1 78 ? 5.801 -4.060 3.728 1.00 89.19 78 GLU A C 1
ATOM 622 O O . GLU A 1 78 ? 5.247 -3.757 4.781 1.00 89.19 78 GLU A O 1
ATOM 627 N N . ILE A 1 79 ? 5.287 -3.719 2.538 1.00 91.75 79 ILE A N 1
ATOM 628 C CA . ILE A 1 79 ? 4.095 -2.871 2.401 1.00 91.75 79 ILE A CA 1
ATOM 629 C C . ILE A 1 79 ? 2.848 -3.558 2.959 1.00 91.75 79 ILE A C 1
ATOM 631 O O . ILE A 1 79 ? 2.080 -2.939 3.689 1.00 91.75 79 ILE A O 1
ATOM 635 N N . THR A 1 80 ? 2.650 -4.838 2.644 1.00 94.12 80 THR A N 1
ATOM 636 C CA . THR A 1 80 ? 1.505 -5.616 3.137 1.00 94.12 80 THR A CA 1
ATOM 637 C C . THR A 1 80 ? 1.507 -5.692 4.660 1.00 94.12 80 THR A C 1
ATOM 639 O O . THR A 1 80 ? 0.462 -5.510 5.284 1.00 94.12 80 THR A O 1
ATOM 642 N N . LEU A 1 81 ? 2.674 -5.946 5.256 1.00 93.94 81 LEU A N 1
ATOM 643 C CA . LEU A 1 81 ? 2.829 -6.026 6.705 1.00 93.94 81 LEU A CA 1
ATOM 644 C C . LEU A 1 81 ? 2.543 -4.675 7.368 1.00 93.94 81 LEU A C 1
ATOM 646 O O . LEU A 1 81 ? 1.820 -4.634 8.361 1.00 93.94 81 LEU A O 1
ATOM 650 N N . GLU A 1 82 ? 3.019 -3.570 6.789 1.00 94.62 82 GLU A N 1
ATOM 651 C CA . GLU A 1 82 ? 2.738 -2.232 7.318 1.00 94.62 82 GLU A CA 1
ATOM 652 C C . GLU A 1 82 ? 1.253 -1.861 7.204 1.00 94.62 82 GLU A C 1
ATOM 654 O O . GLU A 1 82 ? 0.671 -1.337 8.151 1.00 94.62 82 GLU A O 1
ATOM 659 N N . VAL A 1 83 ? 0.602 -2.184 6.079 1.00 95.25 83 VAL A N 1
ATOM 660 C CA . VAL A 1 83 ? -0.845 -1.969 5.902 1.00 95.25 83 VAL A CA 1
ATOM 661 C C . VAL A 1 83 ? -1.638 -2.748 6.949 1.00 95.25 83 VAL A C 1
ATOM 663 O O . VAL A 1 83 ? -2.544 -2.188 7.562 1.00 95.25 83 VAL A O 1
ATOM 666 N N . LYS A 1 84 ? -1.286 -4.014 7.204 1.00 94.62 84 LYS A N 1
ATOM 667 C CA . LYS A 1 84 ? -1.936 -4.830 8.242 1.00 94.62 84 LYS A CA 1
ATOM 668 C C . LYS A 1 84 ? -1.706 -4.268 9.645 1.00 94.62 84 LYS A C 1
ATOM 670 O O . LYS A 1 84 ? -2.652 -4.205 10.426 1.00 94.62 84 LYS A O 1
ATOM 675 N N . ARG A 1 85 ? -0.489 -3.799 9.946 1.00 94.19 85 ARG A N 1
ATOM 676 C CA . ARG A 1 85 ? -0.182 -3.134 11.220 1.00 94.19 85 ARG A CA 1
ATOM 677 C C . ARG A 1 85 ? -1.070 -1.908 11.422 1.00 94.1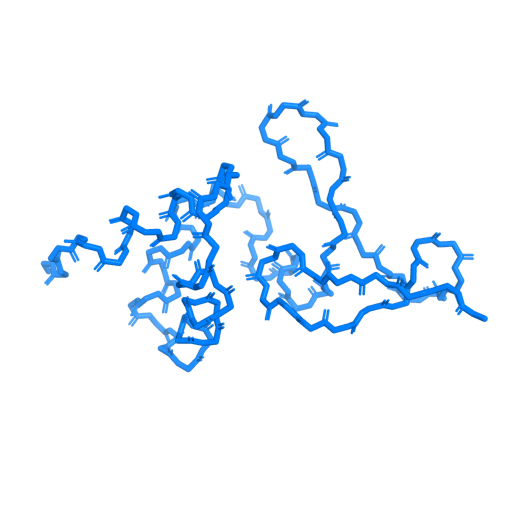9 85 ARG A C 1
ATOM 679 O O . ARG A 1 85 ? -1.800 -1.852 12.404 1.00 94.19 85 ARG A O 1
ATOM 686 N N . VAL A 1 86 ? -1.079 -0.981 10.462 1.00 94.94 86 VAL A N 1
ATOM 687 C CA . VAL A 1 86 ? -1.888 0.248 10.533 1.00 94.94 86 VAL A CA 1
ATOM 688 C C . VAL A 1 86 ? -3.389 -0.056 10.554 1.00 94.94 86 VAL A C 1
ATOM 690 O O . VAL A 1 86 ? -4.148 0.668 11.196 1.00 94.94 86 VAL A O 1
ATOM 693 N N . ALA A 1 87 ? -3.853 -1.130 9.908 1.00 93.50 87 ALA A N 1
ATOM 694 C CA . ALA A 1 87 ? -5.255 -1.544 9.972 1.00 93.50 87 ALA A CA 1
ATOM 695 C C . ALA A 1 87 ? -5.692 -1.888 11.404 1.00 93.50 87 ALA A C 1
ATOM 697 O O . ALA A 1 87 ? -6.743 -1.412 11.836 1.00 93.50 87 ALA A O 1
ATOM 698 N N . ASN A 1 88 ? -4.848 -2.611 12.144 1.00 93.19 88 ASN A N 1
ATOM 699 C CA . ASN A 1 88 ? -5.117 -3.060 13.511 1.00 93.19 88 ASN A CA 1
ATOM 700 C C . ASN A 1 88 ? -4.926 -1.968 14.580 1.00 93.19 88 ASN A C 1
ATOM 702 O O . ASN A 1 88 ? -5.355 -2.146 15.717 1.00 93.19 88 ASN A O 1
ATOM 706 N N . GLU A 1 89 ? -4.306 -0.833 14.244 1.00 92.75 89 GLU A N 1
ATOM 707 C CA . GLU A 1 89 ? -4.185 0.304 15.164 1.00 92.75 89 GLU A CA 1
ATOM 708 C C . GLU A 1 89 ? -5.569 0.882 15.500 1.00 92.75 89 GLU A C 1
ATOM 710 O O . GLU A 1 89 ? -6.328 1.270 14.602 1.00 92.75 89 GLU A O 1
ATOM 715 N N . ARG A 1 90 ? -5.895 0.994 16.792 1.00 79.44 90 ARG A N 1
ATOM 716 C CA . ARG A 1 90 ? -7.057 1.775 17.236 1.00 79.44 90 ARG A CA 1
ATOM 717 C C . ARG A 1 90 ? -6.800 3.243 16.888 1.00 79.44 90 ARG A C 1
ATOM 719 O O . ARG A 1 90 ? -5.737 3.771 17.198 1.00 79.44 90 ARG A O 1
ATOM 726 N N . MET A 1 91 ? -7.737 3.878 16.186 1.00 65.81 91 MET A N 1
ATOM 727 C CA . MET A 1 91 ? -7.656 5.315 15.918 1.00 65.81 91 MET A CA 1
ATOM 728 C C . MET A 1 91 ? -8.047 6.027 17.213 1.00 65.81 91 MET A C 1
ATOM 730 O O . MET A 1 91 ? -9.219 6.004 17.576 1.00 65.81 91 MET A O 1
ATOM 734 N N . SER A 1 92 ? -7.052 6.547 17.931 1.00 55.62 92 SER A N 1
ATOM 735 C CA . SER A 1 92 ? -7.241 7.479 19.048 1.00 55.62 92 SER A CA 1
ATOM 736 C C . SER A 1 92 ? -7.685 8.849 18.553 1.00 55.62 92 SER A C 1
ATOM 738 O O . SER A 1 92 ? -7.205 9.270 17.469 1.00 55.62 92 SER A O 1
#

Sequence (92 aa):
MAYATCAYCGRTVVAAGADPQGSSMAGSQRGRKLPVCYDCKRSKKDRSLNMWLRMLKRKDRMRWERIYKYHSRKTGGEITLEVKRVANERMS